Protein AF-A0A6N7ZL92-F1 (afdb_monomer_lite)

Radius of gyration: 13.52 Å; chains: 1; bounding box: 35×27×37 Å

Sequence (107 aa):
MGLTEEHFTAYQDARSLIVELVRTAPPGRALLDYGRVRLALDDLHGGTGFPPAQPVTMTDRRALVDAAVQATRALATFDVDPLALELCVADLQEAWAQEREQLEGAR

pLDDT: mean 91.77, std 9.42, range [49.78, 98.44]

Organism: NCBI:txid2672572

Foldseek 3Di:
DDQDPVLLVLLLQLLLLLVVLLVPQDPDDLNVLSVVLSQLSCVQVPVDDHDDRDDDPDDDNVVSLVSSLVSLCVSVVDPTDNVSSVVSSVSSVVSVVVSVVVVVVVD

Secondary structure (DSSP, 8-state):
-PPPHHHHHHHHHHHHHHHHHHHHSPTTHHHHHHHHHHHHHHHHTTSSSPPPPPP-----HHHHHHHHHHHHHHGGGSSS-HHHHHHHHHHHHHHHHHHHHHHHHT-

Structure (mmCIF, N/CA/C/O backbone):
data_AF-A0A6N7ZL92-F1
#
_entry.id   AF-A0A6N7ZL92-F1
#
loop_
_atom_site.group_PDB
_atom_site.id
_atom_site.type_symbol
_atom_site.label_atom_id
_atom_site.label_alt_id
_atom_site.label_comp_id
_atom_site.label_asym_id
_atom_site.label_entity_id
_atom_site.label_seq_id
_atom_site.pdbx_PDB_ins_code
_atom_site.Cartn_x
_atom_site.Cartn_y
_atom_site.Cartn_z
_atom_site.occupancy
_atom_site.B_iso_or_equiv
_atom_site.auth_seq_id
_atom_site.auth_comp_id
_atom_site.auth_asym_id
_atom_site.auth_atom_id
_atom_site.pdbx_PDB_model_num
ATOM 1 N N . MET A 1 1 ? 17.502 -0.373 -12.519 1.00 49.78 1 MET A N 1
ATOM 2 C CA . MET A 1 1 ? 16.744 0.010 -13.728 1.00 49.78 1 MET A CA 1
ATOM 3 C C . MET A 1 1 ? 15.911 1.218 -13.322 1.00 49.78 1 MET A C 1
ATOM 5 O O . MET A 1 1 ? 15.333 1.157 -12.247 1.00 49.78 1 MET A O 1
ATOM 9 N N . GLY A 1 2 ? 15.983 2.346 -14.031 1.00 63.00 2 GLY A N 1
ATOM 10 C CA . GLY A 1 2 ? 15.219 3.543 -13.647 1.00 63.00 2 GLY A CA 1
ATOM 11 C C . GLY A 1 2 ? 13.749 3.380 -14.027 1.00 63.00 2 GLY A C 1
ATOM 12 O O . GLY A 1 2 ? 13.477 2.875 -15.113 1.00 63.00 2 GLY A O 1
ATOM 13 N N . LEU A 1 3 ? 12.829 3.779 -13.146 1.00 71.19 3 LEU A N 1
ATOM 14 C CA . LEU A 1 3 ? 11.393 3.813 -13.442 1.00 71.19 3 LEU A CA 1
ATOM 15 C C . LEU A 1 3 ? 11.142 4.799 -14.595 1.00 71.19 3 LEU A C 1
ATOM 17 O O . LEU A 1 3 ? 11.762 5.866 -14.636 1.00 71.19 3 LEU A O 1
ATOM 21 N N . THR A 1 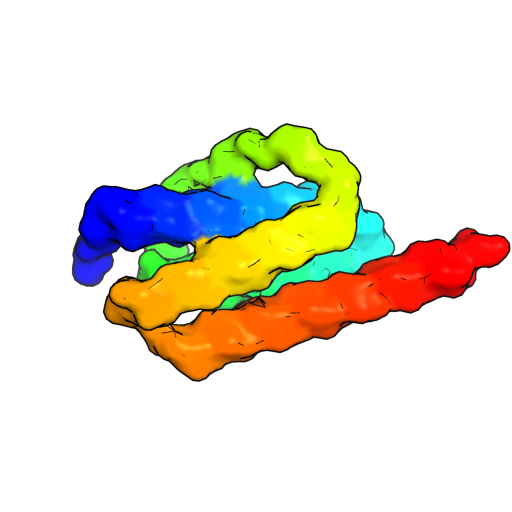4 ? 10.242 4.464 -15.523 1.00 87.19 4 THR A N 1
ATOM 22 C CA . THR A 1 4 ? 9.693 5.473 -16.445 1.00 87.19 4 THR A CA 1
ATOM 23 C C . THR A 1 4 ? 8.926 6.526 -15.642 1.00 87.19 4 THR A C 1
ATOM 25 O O . THR A 1 4 ? 8.556 6.277 -14.497 1.00 87.19 4 THR A O 1
ATOM 28 N N . GLU A 1 5 ? 8.668 7.704 -16.213 1.00 88.00 5 GLU A N 1
ATOM 29 C CA . GLU A 1 5 ? 7.895 8.750 -15.523 1.00 88.00 5 GLU A CA 1
ATOM 30 C C . GLU A 1 5 ? 6.501 8.246 -15.110 1.00 88.00 5 GLU A C 1
ATOM 32 O O . GLU A 1 5 ? 6.092 8.422 -13.967 1.00 88.00 5 GLU A O 1
ATOM 37 N N . GLU A 1 6 ? 5.823 7.508 -15.992 1.00 90.94 6 GLU A N 1
ATOM 38 C CA . GLU A 1 6 ? 4.518 6.899 -15.707 1.00 90.94 6 GLU A CA 1
ATOM 39 C C . GLU A 1 6 ? 4.586 5.845 -14.590 1.00 90.94 6 GLU A C 1
ATOM 41 O O . GLU A 1 6 ? 3.748 5.853 -13.687 1.00 90.94 6 GLU A O 1
ATOM 46 N N . HIS A 1 7 ? 5.602 4.969 -14.602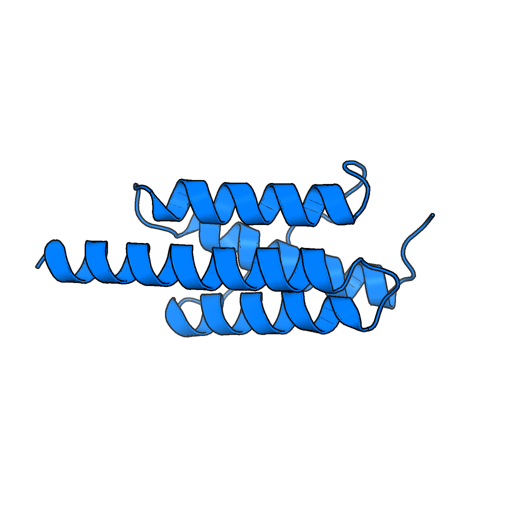 1.00 91.00 7 HIS A N 1
ATOM 47 C CA . HIS A 1 7 ? 5.811 3.984 -13.532 1.00 91.00 7 HIS A CA 1
ATOM 48 C C . HIS A 1 7 ? 6.120 4.687 -12.210 1.00 91.00 7 HIS A C 1
ATOM 50 O O . HIS A 1 7 ? 5.566 4.339 -11.171 1.00 91.00 7 HIS A O 1
ATOM 56 N N . PHE A 1 8 ? 6.958 5.721 -12.245 1.00 90.75 8 PHE A N 1
ATOM 57 C CA . PHE A 1 8 ? 7.304 6.517 -11.076 1.00 90.75 8 PHE A CA 1
ATOM 58 C C . PHE A 1 8 ? 6.068 7.164 -10.445 1.00 90.75 8 PHE A C 1
ATOM 60 O O . PHE A 1 8 ? 5.894 7.070 -9.229 1.00 90.75 8 PHE A O 1
ATOM 67 N N . THR A 1 9 ? 5.193 7.770 -11.252 1.00 92.31 9 THR A N 1
ATOM 68 C CA . THR A 1 9 ? 3.939 8.368 -10.779 1.00 92.31 9 THR A CA 1
ATOM 69 C C . THR A 1 9 ? 2.993 7.313 -10.214 1.00 92.31 9 THR A C 1
ATOM 71 O O . THR A 1 9 ? 2.540 7.462 -9.083 1.00 92.31 9 THR A O 1
ATOM 74 N N . ALA A 1 10 ? 2.760 6.209 -10.929 1.00 94.31 10 ALA A N 1
ATOM 75 C CA . ALA A 1 10 ? 1.888 5.139 -10.443 1.00 94.31 10 ALA A CA 1
ATOM 76 C C . ALA A 1 10 ? 2.390 4.545 -9.115 1.00 94.31 10 ALA A C 1
ATOM 78 O O . ALA A 1 10 ? 1.611 4.293 -8.191 1.00 94.31 10 ALA A O 1
ATOM 79 N N . TYR A 1 11 ? 3.708 4.361 -8.993 1.00 94.31 11 TYR A N 1
ATOM 80 C CA . TYR A 1 11 ? 4.341 3.907 -7.760 1.00 94.31 11 TYR A CA 1
ATOM 81 C C . TYR A 1 11 ? 4.176 4.931 -6.634 1.00 94.31 11 TYR A C 1
ATOM 83 O O . TYR A 1 11 ? 3.803 4.566 -5.518 1.00 94.31 11 TYR A O 1
ATOM 91 N N . GLN A 1 12 ? 4.415 6.214 -6.916 1.00 94.69 12 GLN A N 1
ATOM 92 C CA . GLN A 1 12 ? 4.227 7.292 -5.950 1.00 94.69 12 GLN A CA 1
ATOM 93 C C . GLN A 1 12 ? 2.782 7.354 -5.445 1.00 94.69 12 GLN A C 1
ATOM 95 O O . GLN A 1 12 ? 2.584 7.524 -4.241 1.00 94.69 12 GLN A O 1
ATOM 100 N N . ASP A 1 13 ? 1.792 7.174 -6.316 1.00 95.56 13 ASP A N 1
ATOM 101 C CA . ASP A 1 13 ? 0.374 7.176 -5.951 1.00 95.56 13 ASP A CA 1
ATOM 102 C C . ASP A 1 13 ? 0.036 6.009 -5.015 1.00 95.56 13 ASP A C 1
ATOM 104 O O . ASP A 1 13 ? -0.466 6.227 -3.907 1.00 95.56 13 ASP A O 1
ATOM 108 N N . ALA A 1 14 ? 0.398 4.778 -5.396 1.00 96.88 14 ALA A N 1
ATOM 109 C CA . ALA A 1 14 ? 0.195 3.593 -4.560 1.00 96.88 14 ALA A CA 1
ATOM 110 C C . ALA A 1 14 ? 0.881 3.744 -3.192 1.00 96.88 14 ALA A C 1
ATOM 112 O O . ALA A 1 14 ? 0.278 3.520 -2.139 1.00 96.88 14 ALA A O 1
ATOM 113 N N . ARG A 1 15 ? 2.134 4.203 -3.195 1.00 96.00 15 ARG A N 1
ATOM 114 C CA . ARG A 1 15 ? 2.919 4.429 -1.982 1.00 96.00 15 ARG A CA 1
ATOM 115 C C . ARG A 1 15 ? 2.305 5.495 -1.081 1.00 96.00 15 ARG A C 1
ATOM 117 O O . ARG A 1 15 ? 2.307 5.327 0.136 1.00 96.00 15 ARG A O 1
ATOM 124 N N . SER A 1 16 ? 1.781 6.578 -1.651 1.00 97.19 16 SER A N 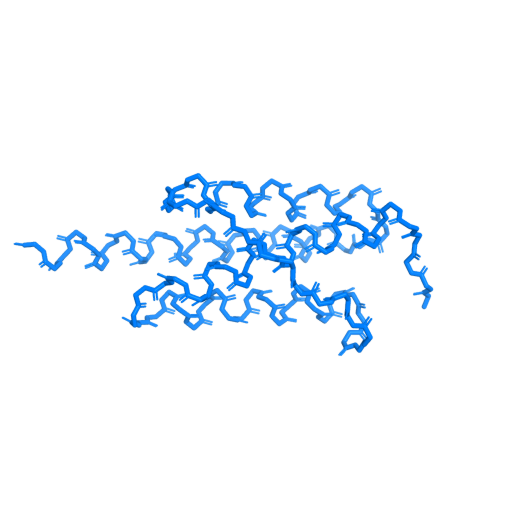1
ATOM 125 C CA . SER A 1 16 ? 1.152 7.665 -0.891 1.00 97.19 16 SER A CA 1
ATOM 126 C C . SER A 1 16 ? -0.102 7.185 -0.168 1.00 97.19 16 SER A C 1
ATOM 128 O O . SER A 1 16 ? -0.272 7.470 1.017 1.00 97.19 16 SER A O 1
ATOM 130 N N . LEU A 1 17 ? -0.926 6.379 -0.841 1.00 98.38 17 LEU A N 1
ATOM 131 C CA . LEU A 1 17 ? -2.116 5.763 -0.252 1.00 98.38 17 LEU A CA 1
ATOM 132 C C . LEU A 1 17 ? -1.750 4.810 0.894 1.00 98.38 17 LEU A C 1
ATOM 134 O O . LEU A 1 17 ? -2.350 4.876 1.963 1.00 98.38 17 LEU A O 1
ATOM 138 N N . ILE A 1 18 ? -0.722 3.974 0.723 1.00 97.25 18 ILE A N 1
ATOM 139 C CA . ILE A 1 18 ? -0.276 3.046 1.775 1.00 97.25 18 ILE A CA 1
ATOM 140 C C . ILE A 1 18 ? 0.367 3.794 2.954 1.00 97.25 18 ILE A C 1
ATOM 142 O O . ILE A 1 18 ? 0.141 3.443 4.112 1.00 97.25 18 ILE A O 1
ATOM 146 N N . VAL A 1 19 ? 1.138 4.854 2.703 1.00 96.44 19 VAL A N 1
ATOM 147 C CA . VAL A 1 19 ? 1.667 5.718 3.772 1.00 96.44 19 VAL A CA 1
ATOM 148 C C . VAL A 1 19 ? 0.533 6.372 4.552 1.00 96.44 19 VAL A C 1
ATOM 150 O O . VAL A 1 19 ? 0.583 6.405 5.781 1.00 96.44 19 VAL A O 1
ATOM 153 N N . GLU A 1 20 ? -0.501 6.845 3.865 1.00 97.38 20 GLU A N 1
ATOM 154 C CA . GLU A 1 20 ? -1.692 7.389 4.507 1.00 97.38 20 GLU A CA 1
ATOM 155 C C . GLU A 1 20 ? -2.433 6.320 5.327 1.00 97.38 20 GLU A C 1
ATOM 157 O O . GLU A 1 20 ? -2.861 6.602 6.452 1.00 97.38 20 GLU A O 1
ATOM 162 N N . LEU A 1 21 ? -2.506 5.076 4.828 1.00 96.88 21 LEU A N 1
ATOM 163 C CA . LEU A 1 21 ? -3.059 3.942 5.570 1.00 96.88 21 LEU A CA 1
ATOM 164 C C . LEU A 1 21 ? -2.321 3.722 6.889 1.00 96.88 21 LEU A C 1
ATOM 166 O O . LEU A 1 21 ? -2.976 3.636 7.925 1.00 96.88 21 LEU A O 1
ATOM 170 N N . VAL A 1 22 ? -0.986 3.705 6.864 1.00 96.81 22 VAL A N 1
ATOM 171 C CA . VAL A 1 22 ? -0.134 3.600 8.061 1.00 96.81 22 VAL A CA 1
ATOM 172 C C . VAL A 1 22 ? -0.339 4.799 8.987 1.00 96.81 22 VAL A C 1
ATOM 174 O O . VAL A 1 22 ? -0.470 4.633 10.195 1.00 96.81 22 VAL A O 1
ATOM 177 N N . ARG A 1 23 ? -0.382 6.018 8.442 1.00 95.31 23 ARG A N 1
ATOM 178 C CA . ARG A 1 23 ? -0.482 7.255 9.228 1.00 95.31 23 ARG A CA 1
ATOM 179 C C . ARG A 1 23 ? -1.781 7.342 10.027 1.00 95.31 23 ARG A C 1
ATOM 181 O O . ARG A 1 23 ? -1.785 7.916 11.113 1.00 95.31 23 ARG A O 1
ATOM 188 N N . THR A 1 24 ? -2.874 6.836 9.466 1.00 94.62 24 THR A N 1
ATOM 189 C CA . THR A 1 24 ? -4.223 6.992 10.029 1.00 94.62 24 THR A CA 1
ATOM 190 C C . THR A 1 24 ? -4.810 5.703 10.601 1.00 94.62 24 THR A C 1
ATOM 192 O O . THR A 1 24 ? -5.888 5.754 11.191 1.00 94.62 24 THR A O 1
ATOM 195 N N . ALA A 1 25 ? -4.115 4.565 10.481 1.00 94.50 25 ALA A N 1
ATOM 196 C CA . ALA A 1 25 ? -4.535 3.321 11.118 1.00 94.50 25 ALA A CA 1
ATOM 197 C C . ALA A 1 25 ? -4.584 3.475 12.650 1.00 94.50 25 ALA A C 1
ATOM 199 O O . ALA A 1 25 ? -3.682 4.084 13.239 1.00 94.50 25 ALA A O 1
ATOM 200 N N . PRO A 1 26 ? -5.590 2.890 13.325 1.00 91.94 26 PRO A N 1
ATOM 201 C CA . PRO A 1 26 ? -5.579 2.807 14.776 1.00 91.94 26 PRO A CA 1
ATOM 202 C C . PRO A 1 26 ? -4.372 1.978 15.256 1.00 91.94 26 PRO A C 1
ATOM 204 O O . PRO A 1 26 ? -3.924 1.066 14.551 1.00 91.94 26 PRO A O 1
ATOM 207 N N . PRO A 1 27 ? -3.841 2.241 16.466 1.00 92.31 27 PRO A N 1
ATOM 208 C CA . PRO A 1 27 ? -2.802 1.402 17.049 1.00 92.31 27 PRO A CA 1
ATOM 209 C C . PRO A 1 27 ? -3.270 -0.052 17.134 1.00 92.31 27 PRO A C 1
ATOM 211 O O . PRO A 1 27 ? -4.364 -0.328 17.628 1.00 92.31 27 PRO A O 1
ATOM 214 N N . GLY A 1 28 ? -2.444 -0.984 16.665 1.00 91.19 28 GLY A N 1
ATOM 215 C CA . GLY A 1 28 ? -2.809 -2.394 16.634 1.00 91.19 28 GLY A CA 1
ATOM 216 C C . GLY A 1 28 ? -2.051 -3.180 15.578 1.00 91.19 28 GLY A C 1
ATOM 217 O O . GLY A 1 28 ? -1.043 -2.724 15.031 1.00 91.19 28 GLY A O 1
ATOM 218 N N . ARG A 1 29 ? -2.547 -4.386 15.300 1.00 92.44 29 ARG A N 1
ATOM 219 C CA . ARG A 1 29 ? -1.929 -5.299 14.338 1.00 92.44 29 ARG A CA 1
ATOM 220 C C . ARG A 1 29 ? -2.008 -4.767 12.904 1.00 92.44 29 ARG A C 1
ATOM 222 O O . ARG A 1 29 ? -0.989 -4.770 12.221 1.00 92.44 29 ARG A O 1
ATOM 229 N N . ALA A 1 30 ? -3.155 -4.210 12.515 1.00 92.88 30 ALA A N 1
ATOM 230 C CA . ALA A 1 30 ? -3.367 -3.642 11.186 1.00 92.88 30 ALA A CA 1
ATOM 231 C C . ALA A 1 30 ? -2.335 -2.556 10.830 1.00 92.88 30 ALA A C 1
ATOM 233 O O . ALA A 1 30 ? -1.794 -2.559 9.729 1.00 92.88 30 ALA A O 1
ATOM 234 N N . LEU A 1 31 ? -1.976 -1.677 11.778 1.00 96.50 31 LEU A N 1
ATOM 235 C CA . LEU A 1 31 ? -0.926 -0.666 11.586 1.00 96.50 31 LEU A CA 1
ATOM 236 C C . LEU A 1 31 ? 0.418 -1.291 11.172 1.00 96.50 31 LEU A C 1
ATOM 238 O O . LEU A 1 31 ? 1.092 -0.785 10.273 1.00 96.50 31 LEU A O 1
ATOM 242 N N . LEU A 1 32 ? 0.810 -2.386 11.829 1.00 96.50 32 LEU A N 1
ATOM 243 C CA . LEU A 1 32 ? 2.051 -3.095 11.514 1.00 96.50 32 LEU A CA 1
ATOM 244 C C . LEU A 1 32 ? 1.976 -3.756 10.139 1.00 96.50 32 LEU A C 1
ATOM 246 O O . LEU A 1 32 ? 2.961 -3.731 9.404 1.00 96.50 32 LEU A O 1
ATOM 250 N N . ASP A 1 33 ? 0.820 -4.313 9.788 1.00 97.19 33 ASP A N 1
ATOM 251 C CA . ASP A 1 33 ? 0.636 -5.012 8.521 1.00 97.19 33 ASP A CA 1
ATOM 252 C C . ASP A 1 33 ? 0.587 -4.029 7.334 1.00 97.19 33 ASP A C 1
ATOM 254 O O . ASP A 1 33 ? 1.318 -4.237 6.367 1.00 97.19 33 ASP A O 1
ATOM 258 N N . TYR A 1 34 ? -0.065 -2.862 7.444 1.00 97.94 34 TYR A N 1
ATOM 259 C CA . TYR A 1 34 ? 0.096 -1.787 6.445 1.00 97.94 34 TYR A CA 1
ATOM 260 C C . TYR A 1 34 ? 1.554 -1.322 6.321 1.00 97.94 34 TYR A C 1
ATOM 262 O O . TYR A 1 34 ? 2.044 -1.048 5.223 1.00 97.94 34 TYR A O 1
ATOM 270 N N . GLY A 1 35 ? 2.274 -1.247 7.446 1.00 96.94 35 GLY A N 1
ATOM 271 C CA . GLY A 1 35 ? 3.694 -0.905 7.457 1.00 96.94 35 GLY A CA 1
ATOM 272 C C . GLY A 1 35 ? 4.552 -1.924 6.705 1.00 96.94 35 GLY A C 1
ATOM 273 O O . GLY A 1 35 ? 5.474 -1.531 5.991 1.00 96.94 35 GLY A O 1
ATOM 274 N N . ARG A 1 36 ? 4.230 -3.217 6.823 1.00 97.19 36 ARG A N 1
ATOM 275 C CA . ARG A 1 36 ? 4.888 -4.304 6.083 1.00 97.19 36 ARG A CA 1
ATOM 276 C C . ARG A 1 36 ? 4.590 -4.239 4.596 1.00 97.19 36 ARG A C 1
ATOM 278 O O . ARG A 1 36 ? 5.537 -4.311 3.822 1.00 97.19 36 ARG A O 1
ATOM 285 N N . VAL A 1 37 ? 3.334 -4.020 4.204 1.00 97.44 37 VAL A N 1
ATOM 286 C CA . VAL A 1 37 ? 2.978 -3.830 2.789 1.00 97.44 37 VAL A CA 1
ATOM 287 C C . VAL A 1 37 ? 3.779 -2.679 2.190 1.00 97.44 37 VAL A C 1
ATOM 289 O O . VAL A 1 37 ? 4.336 -2.819 1.105 1.00 97.44 37 VAL A O 1
ATOM 292 N N . ARG A 1 38 ? 3.891 -1.550 2.904 1.00 95.81 38 ARG A N 1
ATOM 293 C CA . ARG A 1 38 ? 4.693 -0.411 2.439 1.00 95.81 38 ARG A CA 1
ATOM 294 C C . ARG A 1 38 ? 6.136 -0.818 2.146 1.00 95.81 38 ARG A C 1
ATOM 296 O O . ARG A 1 38 ? 6.676 -0.419 1.124 1.00 95.81 38 ARG A O 1
ATOM 303 N N . LEU A 1 39 ? 6.754 -1.579 3.049 1.00 94.69 39 LEU A N 1
ATOM 304 C CA . LEU A 1 39 ? 8.132 -2.045 2.890 1.00 94.69 39 LEU A CA 1
ATOM 305 C C . LEU A 1 39 ? 8.266 -3.050 1.744 1.00 94.69 39 LEU A C 1
ATOM 307 O O . LEU A 1 39 ? 9.178 -2.915 0.943 1.00 94.69 39 LEU A O 1
ATOM 311 N N . ALA A 1 40 ? 7.338 -3.998 1.621 1.00 95.12 40 ALA A N 1
ATOM 312 C CA . ALA A 1 40 ? 7.332 -4.958 0.522 1.00 95.12 40 ALA A CA 1
ATOM 313 C C . ALA A 1 40 ? 7.197 -4.253 -0.837 1.00 95.12 40 ALA A C 1
ATOM 315 O O . ALA A 1 40 ? 7.914 -4.573 -1.783 1.00 95.12 40 ALA A O 1
ATOM 316 N N . LEU A 1 41 ? 6.327 -3.242 -0.926 1.00 94.62 41 LEU A N 1
ATOM 317 C CA . LEU A 1 41 ? 6.170 -2.448 -2.138 1.00 94.62 41 LEU A CA 1
ATOM 318 C C . LEU A 1 41 ? 7.427 -1.619 -2.457 1.00 94.62 41 LEU A C 1
ATOM 320 O O . LEU A 1 41 ? 7.834 -1.559 -3.617 1.00 94.62 41 LEU A O 1
ATOM 324 N N . ASP A 1 42 ? 8.040 -1.016 -1.436 1.00 93.25 42 ASP A N 1
ATOM 325 C CA . ASP A 1 42 ? 9.319 -0.301 -1.525 1.00 93.25 42 ASP A CA 1
ATOM 326 C C . ASP A 1 42 ? 10.443 -1.250 -2.031 1.00 93.25 42 ASP A C 1
ATOM 328 O O . ASP A 1 42 ? 11.210 -0.898 -2.933 1.00 93.25 42 ASP A O 1
ATOM 332 N N . ASP A 1 43 ? 10.514 -2.483 -1.521 1.00 92.75 43 ASP A N 1
ATOM 333 C CA . ASP A 1 43 ? 11.504 -3.493 -1.924 1.00 92.75 43 ASP A CA 1
ATOM 334 C C . ASP A 1 43 ? 11.322 -3.941 -3.382 1.00 92.75 43 ASP A C 1
ATOM 336 O O . ASP A 1 43 ? 12.305 -4.032 -4.124 1.00 92.75 43 ASP A O 1
ATOM 340 N N . LEU A 1 44 ? 10.075 -4.124 -3.835 1.00 92.25 44 LEU A N 1
ATOM 341 C CA . LEU A 1 44 ? 9.761 -4.424 -5.241 1.00 92.25 44 LEU A CA 1
ATOM 342 C C . LEU A 1 44 ? 10.245 -3.337 -6.209 1.00 92.25 44 LEU A C 1
ATOM 344 O O . LEU A 1 44 ? 10.511 -3.623 -7.374 1.00 92.25 44 LEU A O 1
ATOM 348 N N . HIS A 1 45 ? 10.399 -2.105 -5.725 1.00 89.94 45 HIS A N 1
ATOM 349 C CA . HIS A 1 45 ? 10.850 -0.958 -6.513 1.00 89.94 45 HIS A CA 1
ATOM 350 C C . HIS A 1 45 ? 12.313 -0.579 -6.229 1.00 89.94 45 HIS A C 1
ATOM 352 O O . HIS A 1 45 ? 12.753 0.522 -6.560 1.00 89.94 45 HIS A O 1
ATOM 358 N N . GLY A 1 46 ? 13.101 -1.502 -5.663 1.00 82.75 46 GLY A N 1
ATOM 359 C CA . GLY A 1 46 ? 14.557 -1.380 -5.567 1.00 82.75 46 GLY A CA 1
ATOM 360 C C . GLY A 1 46 ? 15.088 -0.740 -4.284 1.00 82.75 46 GLY A C 1
ATOM 361 O O . GLY A 1 46 ? 16.260 -0.355 -4.249 1.00 82.75 46 GLY A O 1
ATOM 362 N N . GLY A 1 47 ? 14.276 -0.624 -3.227 1.00 69.44 47 GLY A N 1
ATOM 363 C CA . GLY A 1 47 ? 14.755 -0.383 -1.858 1.00 69.44 47 GLY A CA 1
ATOM 364 C C . GLY A 1 47 ? 15.327 1.018 -1.556 1.00 69.44 47 GLY A C 1
ATOM 365 O O . GLY A 1 47 ? 15.485 1.375 -0.389 1.00 69.44 47 GLY A O 1
ATOM 366 N N . THR A 1 48 ? 15.646 1.838 -2.567 1.00 64.75 48 THR A N 1
ATOM 367 C CA . THR A 1 48 ? 16.301 3.150 -2.407 1.00 64.75 48 THR A CA 1
ATOM 368 C C . THR A 1 48 ? 15.808 4.178 -3.432 1.00 64.75 48 THR A C 1
ATOM 370 O O . THR A 1 48 ? 15.420 3.831 -4.541 1.00 64.75 48 THR A O 1
ATOM 373 N N . GLY A 1 49 ? 15.837 5.469 -3.070 1.00 65.12 49 GLY A N 1
ATOM 374 C CA . GLY A 1 49 ? 15.502 6.566 -3.993 1.00 65.12 49 GLY A CA 1
ATOM 375 C C . GLY A 1 49 ? 14.005 6.772 -4.243 1.00 65.12 49 GLY A C 1
ATOM 376 O O . GLY A 1 49 ? 13.622 7.247 -5.309 1.00 65.12 49 GLY A O 1
ATOM 377 N N . PHE A 1 50 ? 13.153 6.417 -3.278 1.00 70.81 50 PHE A N 1
ATOM 378 C CA . PHE A 1 50 ? 11.705 6.501 -3.445 1.00 70.81 50 PHE A CA 1
ATOM 379 C C . PHE A 1 50 ? 11.211 7.939 -3.630 1.00 70.81 50 PHE A C 1
ATOM 381 O O . PHE A 1 50 ? 11.653 8.824 -2.886 1.00 70.81 50 PHE A O 1
ATOM 388 N N . PRO A 1 51 ? 10.216 8.178 -4.504 1.00 75.19 51 PRO A N 1
ATOM 389 C CA . PRO A 1 51 ? 9.398 9.368 -4.404 1.00 75.19 51 PRO A CA 1
ATOM 390 C C . PRO A 1 51 ? 8.907 9.561 -2.964 1.00 75.19 51 PRO A C 1
ATOM 392 O O . PRO A 1 51 ? 8.415 8.608 -2.334 1.00 75.19 51 PRO A O 1
ATOM 395 N N . PRO A 1 52 ? 8.999 10.788 -2.424 1.00 82.81 52 PRO A N 1
ATOM 396 C CA . PRO A 1 52 ? 8.308 11.100 -1.189 1.00 82.81 52 PRO A CA 1
ATOM 397 C C . PRO A 1 52 ? 6.814 10.833 -1.391 1.00 82.81 52 PRO A C 1
ATOM 399 O O . PRO A 1 52 ? 6.258 11.135 -2.452 1.00 82.81 52 PRO A O 1
ATOM 402 N N . ALA A 1 53 ? 6.179 10.246 -0.376 1.00 87.75 53 ALA A N 1
ATOM 403 C CA . ALA A 1 53 ? 4.730 10.130 -0.362 1.00 87.75 53 ALA A CA 1
ATOM 404 C C . ALA A 1 53 ? 4.120 11.533 -0.436 1.00 87.75 53 ALA A C 1
ATOM 406 O O . ALA A 1 53 ? 4.592 12.455 0.237 1.00 87.75 53 ALA A O 1
ATOM 407 N N . GLN A 1 54 ? 3.098 11.686 -1.266 1.00 92.44 54 GLN A N 1
ATOM 408 C CA . GLN A 1 54 ? 2.336 12.917 -1.372 1.00 92.44 54 GLN A CA 1
ATOM 409 C C . GLN A 1 54 ? 1.215 12.935 -0.327 1.00 92.44 54 GLN A C 1
ATOM 411 O O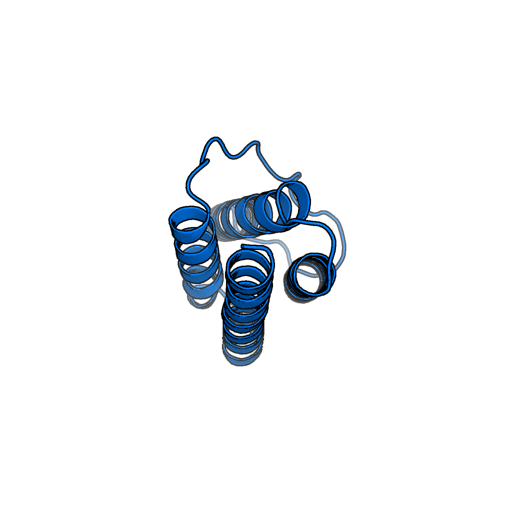 . GLN A 1 54 ? 0.733 11.876 0.083 1.00 92.44 54 GLN A O 1
ATOM 416 N N . PRO A 1 55 ? 0.784 14.125 0.120 1.00 92.19 55 PRO A N 1
ATOM 417 C CA . PRO A 1 55 ? -0.382 14.246 0.981 1.00 92.19 55 PRO A CA 1
ATOM 418 C C . PRO A 1 55 ? -1.630 13.652 0.318 1.00 92.19 55 PRO A C 1
ATOM 420 O O . PRO A 1 55 ? -1.962 13.994 -0.816 1.00 92.19 55 PRO A O 1
ATOM 423 N N . VAL A 1 56 ? -2.352 12.812 1.056 1.00 95.12 56 VAL A N 1
ATOM 424 C CA . VAL A 1 56 ? -3.638 12.244 0.639 1.00 95.12 56 VAL A CA 1
ATOM 425 C C . VAL A 1 56 ? -4.743 12.904 1.463 1.00 95.12 56 VAL A C 1
ATOM 427 O O . VAL A 1 56 ? -4.675 12.947 2.687 1.00 95.12 56 VAL A O 1
ATOM 430 N N . THR A 1 57 ? -5.765 13.451 0.802 1.00 91.94 57 THR A N 1
ATOM 431 C CA . THR A 1 57 ? -6.895 14.149 1.454 1.00 91.94 57 THR A CA 1
ATOM 432 C C . THR A 1 57 ? -8.094 13.240 1.735 1.00 91.94 57 THR A C 1
ATOM 434 O O . THR A 1 57 ? -9.130 13.700 2.216 1.00 91.94 57 THR A O 1
ATOM 437 N N . MET A 1 58 ? -7.973 11.950 1.429 1.00 92.94 58 MET A N 1
ATOM 438 C CA . MET A 1 58 ? -9.037 10.968 1.587 1.00 92.94 58 MET A CA 1
ATOM 439 C C . MET A 1 58 ? -9.234 10.610 3.061 1.00 92.94 58 MET A C 1
ATOM 441 O O . MET A 1 58 ? -8.315 10.138 3.721 1.00 92.94 58 MET A O 1
ATOM 445 N N . THR A 1 59 ? -10.442 10.837 3.574 1.00 89.06 59 THR A N 1
ATOM 446 C CA . THR A 1 59 ? -10.792 10.601 4.985 1.00 89.06 59 THR A CA 1
ATOM 447 C C . THR A 1 59 ? -11.617 9.336 5.198 1.00 89.06 59 THR A C 1
ATOM 449 O O . THR A 1 59 ? -11.615 8.787 6.299 1.00 89.06 59 THR A O 1
ATOM 452 N N . ASP A 1 60 ? -12.326 8.864 4.168 1.00 94.50 60 ASP A N 1
ATOM 453 C CA . ASP A 1 60 ? -13.064 7.604 4.233 1.00 94.50 60 ASP A CA 1
ATOM 454 C C . ASP A 1 60 ? -12.086 6.426 4.206 1.00 94.50 60 ASP A C 1
ATOM 456 O O . ASP A 1 60 ? -11.330 6.232 3.251 1.00 94.50 60 ASP A O 1
ATOM 460 N N . ARG A 1 61 ? -12.102 5.641 5.285 1.00 93.56 61 ARG A N 1
ATOM 461 C CA . ARG A 1 61 ? -11.124 4.578 5.511 1.00 93.56 61 ARG A CA 1
ATOM 462 C C . ARG A 1 61 ? -11.255 3.432 4.513 1.00 93.56 61 ARG A C 1
ATOM 464 O O . ARG A 1 61 ? -10.249 2.917 4.037 1.00 93.56 61 ARG A O 1
ATOM 471 N N . ARG A 1 62 ? -12.488 3.061 4.167 1.00 95.44 62 ARG A N 1
ATOM 472 C CA . ARG A 1 62 ? -12.751 2.000 3.196 1.00 95.44 62 ARG A CA 1
ATOM 473 C C . ARG A 1 62 ? -12.317 2.440 1.803 1.00 95.44 62 ARG A C 1
ATOM 475 O O . ARG A 1 62 ? -11.628 1.687 1.127 1.00 95.44 62 ARG A O 1
ATOM 482 N N . ALA A 1 63 ? -12.673 3.660 1.408 1.00 97.00 63 ALA A N 1
ATOM 483 C CA . ALA A 1 63 ? -12.270 4.231 0.131 1.00 97.00 63 ALA A CA 1
ATOM 484 C C . ALA A 1 63 ? -10.743 4.321 0.012 1.00 97.00 63 ALA A C 1
ATOM 486 O O . ALA A 1 63 ? -10.206 4.049 -1.057 1.00 97.00 63 ALA A O 1
ATOM 487 N N . LEU A 1 64 ? -10.043 4.642 1.105 1.00 97.50 64 LEU A N 1
ATOM 488 C CA . LEU A 1 64 ? -8.582 4.688 1.131 1.00 97.50 64 LEU A CA 1
ATOM 489 C C . LEU A 1 64 ? -7.954 3.304 0.907 1.00 97.50 64 LEU A C 1
ATOM 491 O O . LEU A 1 64 ? -7.015 3.189 0.121 1.00 97.50 64 LEU A O 1
ATOM 495 N N . VAL A 1 65 ? -8.484 2.255 1.548 1.00 97.56 65 VAL A N 1
ATOM 496 C CA . VAL A 1 65 ? -8.041 0.868 1.309 1.00 97.56 65 VAL A CA 1
ATOM 497 C C . VAL A 1 65 ? -8.336 0.443 -0.128 1.00 97.56 65 VAL A C 1
ATOM 499 O O . VAL A 1 65 ? -7.447 -0.073 -0.804 1.00 97.56 65 VAL A O 1
ATOM 502 N N . ASP A 1 66 ? -9.552 0.691 -0.620 1.00 98.06 66 ASP A N 1
ATOM 503 C CA . ASP A 1 66 ? -9.950 0.337 -1.986 1.00 98.06 66 ASP A CA 1
ATOM 504 C C . ASP A 1 66 ? -9.053 1.047 -3.015 1.00 98.06 66 ASP A C 1
ATOM 506 O O . ASP A 1 66 ? -8.572 0.421 -3.960 1.00 98.06 66 ASP A O 1
ATOM 510 N N . ALA A 1 67 ? -8.757 2.332 -2.803 1.00 98.44 67 ALA A N 1
ATOM 511 C CA . ALA A 1 67 ? -7.841 3.097 -3.640 1.00 98.44 67 ALA A CA 1
ATOM 512 C C . ALA A 1 67 ? -6.418 2.526 -3.603 1.00 98.44 67 ALA A C 1
ATOM 514 O O . ALA A 1 67 ? -5.810 2.364 -4.661 1.00 98.44 67 ALA A O 1
ATOM 515 N N . ALA A 1 68 ? -5.895 2.183 -2.419 1.00 98.38 68 ALA A N 1
ATOM 516 C CA . ALA A 1 68 ? -4.575 1.568 -2.284 1.00 98.38 68 ALA A CA 1
ATOM 517 C C . ALA A 1 68 ? -4.496 0.241 -3.052 1.00 98.38 68 ALA A C 1
ATOM 519 O O . ALA A 1 68 ? -3.564 0.037 -3.822 1.00 98.38 68 ALA A O 1
ATOM 520 N N . VAL A 1 69 ? -5.512 -0.619 -2.923 1.00 98.44 69 VAL A N 1
ATOM 521 C CA . VAL A 1 69 ? -5.598 -1.894 -3.652 1.00 98.44 69 VAL A CA 1
ATOM 522 C C . VAL A 1 69 ? -5.584 -1.677 -5.165 1.00 98.44 69 VAL A C 1
ATOM 524 O O . VAL A 1 69 ? -4.828 -2.342 -5.873 1.00 98.44 69 VAL A O 1
ATOM 527 N N . GLN A 1 70 ? -6.397 -0.751 -5.680 1.00 98.12 70 GLN A N 1
ATOM 528 C CA . GLN A 1 70 ? -6.437 -0.479 -7.120 1.00 98.12 70 GLN A CA 1
ATOM 529 C C . GLN A 1 70 ? -5.114 0.100 -7.627 1.00 98.12 70 GLN A C 1
ATOM 531 O O . GLN A 1 70 ? -4.623 -0.326 -8.671 1.00 98.12 70 GLN A O 1
ATOM 536 N N . ALA A 1 71 ? -4.510 1.021 -6.875 1.00 97.94 71 ALA A N 1
ATOM 537 C CA . ALA A 1 71 ? -3.223 1.605 -7.229 1.00 97.94 71 ALA A CA 1
ATOM 538 C C . ALA A 1 71 ? -2.103 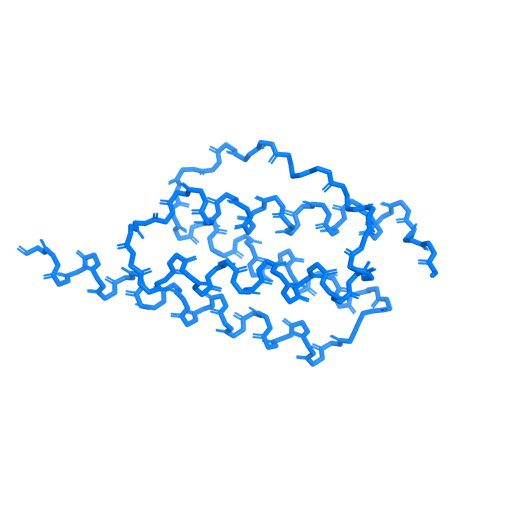0.552 -7.233 1.00 97.94 71 ALA A C 1
ATOM 540 O O . ALA A 1 71 ? -1.319 0.503 -8.176 1.00 97.94 71 ALA A O 1
ATOM 541 N N . THR A 1 72 ? -2.059 -0.348 -6.243 1.00 97.94 72 THR A N 1
ATOM 542 C CA . THR A 1 72 ? -1.092 -1.457 -6.220 1.00 97.94 72 THR A CA 1
ATOM 543 C C . THR A 1 72 ? -1.294 -2.410 -7.397 1.00 97.94 72 THR A C 1
ATOM 545 O O . THR A 1 72 ? -0.317 -2.806 -8.025 1.00 97.94 72 THR A O 1
ATOM 548 N N . ARG A 1 73 ? -2.540 -2.735 -7.766 1.00 97.50 73 ARG A N 1
ATOM 549 C CA . ARG A 1 73 ? -2.825 -3.565 -8.951 1.00 97.50 73 ARG A CA 1
ATOM 550 C C . ARG A 1 73 ? -2.431 -2.903 -10.261 1.00 97.50 73 ARG A C 1
ATOM 552 O O . ARG A 1 73 ? -1.946 -3.582 -11.161 1.00 97.50 73 ARG A O 1
ATOM 559 N N . ALA A 1 74 ? -2.608 -1.589 -10.373 1.00 96.12 74 ALA A N 1
ATOM 560 C CA . ALA A 1 74 ? -2.215 -0.847 -11.566 1.00 96.12 74 ALA A CA 1
ATOM 561 C C . ALA A 1 74 ? -0.707 -0.966 -11.849 1.00 96.12 74 ALA A C 1
ATOM 563 O O . ALA A 1 74 ? -0.297 -0.904 -13.009 1.00 96.12 74 ALA A O 1
ATOM 564 N N . LEU A 1 75 ? 0.113 -1.230 -10.823 1.00 95.44 75 LEU A N 1
ATOM 565 C CA . LEU A 1 75 ? 1.550 -1.444 -10.995 1.00 95.44 75 LEU A CA 1
ATOM 566 C C . LEU A 1 75 ? 1.892 -2.698 -11.806 1.00 95.44 75 LEU A C 1
ATOM 568 O O . LEU A 1 75 ? 2.968 -2.750 -12.392 1.00 95.44 75 LEU A O 1
ATOM 572 N N . ALA A 1 76 ? 0.976 -3.666 -11.915 1.00 94.38 76 ALA A N 1
ATOM 573 C CA . ALA A 1 76 ? 1.170 -4.868 -12.729 1.00 94.38 76 ALA A CA 1
ATOM 574 C C . ALA A 1 76 ? 1.207 -4.577 -14.241 1.00 94.38 76 ALA A C 1
ATOM 576 O O . ALA A 1 76 ? 1.515 -5.460 -15.036 1.00 94.38 76 ALA A O 1
ATOM 577 N N . THR A 1 77 ? 0.874 -3.348 -14.653 1.00 93.44 77 THR A N 1
ATOM 578 C CA . THR A 1 77 ? 1.048 -2.887 -16.040 1.00 93.44 77 THR A CA 1
ATOM 579 C C . THR A 1 77 ? 2.502 -2.535 -16.377 1.00 93.44 77 THR A C 1
ATOM 581 O O . THR A 1 77 ? 2.832 -2.387 -17.554 1.00 93.44 77 THR A O 1
ATOM 584 N N . PHE A 1 78 ? 3.370 -2.438 -15.366 1.00 90.88 78 PHE A N 1
ATOM 585 C CA . PHE A 1 78 ? 4.810 -2.219 -15.502 1.00 90.88 78 PHE A CA 1
ATOM 586 C C . PHE A 1 78 ? 5.590 -3.518 -15.237 1.00 90.88 78 PHE A C 1
ATOM 588 O O . PHE A 1 78 ? 5.015 -4.537 -14.862 1.00 90.88 78 PHE A O 1
ATOM 595 N N . ASP A 1 79 ? 6.912 -3.485 -15.422 1.00 88.88 79 ASP A N 1
ATOM 596 C CA . ASP A 1 79 ? 7.815 -4.632 -15.215 1.00 88.88 79 ASP A CA 1
ATOM 597 C C . ASP A 1 79 ? 8.084 -4.893 -13.717 1.00 88.88 79 ASP A C 1
ATOM 599 O O . ASP A 1 79 ? 9.208 -4.804 -13.225 1.00 88.88 79 ASP A O 1
ATOM 603 N N . VAL A 1 80 ? 7.013 -5.141 -12.965 1.00 91.12 80 VAL A N 1
ATOM 604 C CA . VAL A 1 80 ? 7.018 -5.500 -11.542 1.00 91.12 80 VAL A CA 1
ATOM 605 C C . VAL A 1 80 ? 6.398 -6.886 -11.411 1.00 91.12 80 VAL A C 1
ATOM 607 O O . VAL A 1 80 ? 5.422 -7.182 -12.096 1.00 91.12 80 VAL A O 1
ATOM 610 N N . ASP A 1 81 ? 6.940 -7.735 -10.532 1.00 94.44 81 ASP A N 1
ATOM 611 C CA . ASP A 1 81 ? 6.433 -9.097 -10.319 1.00 94.44 81 ASP A CA 1
ATOM 612 C C . ASP A 1 81 ? 4.925 -9.089 -9.971 1.00 94.44 81 ASP A C 1
ATOM 614 O O . ASP A 1 81 ? 4.548 -8.646 -8.876 1.00 94.44 81 ASP A O 1
ATOM 618 N N . PRO A 1 82 ? 4.048 -9.600 -10.863 1.00 94.50 82 PRO A N 1
ATOM 619 C CA . PRO A 1 82 ? 2.606 -9.559 -10.649 1.00 94.50 82 PRO A CA 1
ATOM 620 C C . PRO A 1 82 ? 2.147 -10.402 -9.456 1.00 94.50 82 PRO A C 1
ATOM 622 O O . PRO A 1 82 ? 1.178 -10.039 -8.789 1.00 94.50 82 PRO A O 1
ATOM 625 N N . LEU A 1 83 ? 2.830 -11.516 -9.163 1.00 96.75 83 LEU A N 1
ATOM 626 C CA . LEU A 1 83 ? 2.489 -12.349 -8.011 1.00 96.75 83 LEU A CA 1
ATOM 627 C C . LEU A 1 83 ? 2.817 -11.609 -6.716 1.00 96.75 83 LEU A C 1
ATOM 629 O O . LEU A 1 83 ? 2.007 -11.602 -5.791 1.00 96.75 83 LEU A O 1
ATOM 633 N N . ALA A 1 84 ? 3.976 -10.955 -6.660 1.00 97.19 84 ALA A N 1
ATOM 634 C CA . ALA A 1 84 ? 4.360 -10.174 -5.493 1.00 97.19 84 ALA A CA 1
ATOM 635 C C . ALA A 1 84 ? 3.414 -8.983 -5.253 1.00 97.19 84 ALA A C 1
ATOM 637 O O . ALA A 1 84 ? 3.076 -8.690 -4.107 1.00 97.19 84 ALA A O 1
ATOM 638 N N . LEU A 1 85 ? 2.921 -8.339 -6.317 1.00 97.44 85 LEU A N 1
ATOM 639 C CA . LEU A 1 85 ? 1.903 -7.291 -6.205 1.00 97.44 85 LEU A CA 1
ATOM 640 C C . LEU A 1 85 ? 0.567 -7.820 -5.670 1.00 97.44 85 LEU A C 1
ATOM 642 O O . LEU A 1 85 ? -0.019 -7.187 -4.793 1.00 97.44 85 LEU A O 1
ATOM 646 N N . GLU A 1 86 ? 0.087 -8.975 -6.138 1.00 98.12 86 GLU A N 1
ATOM 647 C CA . GLU A 1 86 ? -1.146 -9.563 -5.594 1.00 98.12 86 GLU A CA 1
ATOM 648 C C . GLU A 1 86 ? -0.979 -10.037 -4.142 1.00 98.12 86 GLU A C 1
ATOM 650 O O . GLU A 1 86 ? -1.934 -9.953 -3.373 1.00 98.12 86 GLU A O 1
ATOM 655 N N . LEU A 1 87 ? 0.221 -10.455 -3.721 1.00 98.12 87 LEU A N 1
ATOM 656 C CA . LEU A 1 87 ? 0.508 -10.710 -2.304 1.00 98.12 87 LEU A CA 1
ATOM 657 C C . LEU A 1 87 ? 0.407 -9.424 -1.473 1.00 98.12 87 LEU A C 1
ATOM 659 O O . LEU A 1 87 ? -0.272 -9.421 -0.450 1.00 98.12 87 LEU A O 1
ATOM 663 N N . CYS A 1 88 ? 0.975 -8.309 -1.946 1.00 98.00 88 CYS A N 1
ATOM 664 C CA . CYS A 1 88 ? 0.788 -7.004 -1.303 1.00 98.00 88 CYS A CA 1
ATOM 665 C C . CYS A 1 88 ? -0.697 -6.615 -1.214 1.00 98.00 88 CYS A C 1
ATOM 667 O O . CYS A 1 88 ? -1.134 -6.064 -0.207 1.00 98.00 88 CYS A O 1
ATOM 669 N N . VAL A 1 89 ? -1.490 -6.904 -2.251 1.00 98.44 89 VAL A N 1
ATOM 670 C CA . VAL A 1 89 ? -2.937 -6.644 -2.246 1.00 98.44 89 VAL A CA 1
ATOM 671 C C . VAL A 1 89 ? -3.663 -7.524 -1.232 1.00 98.44 89 VAL A C 1
ATOM 673 O O . VAL A 1 89 ? -4.505 -7.016 -0.491 1.00 98.44 89 VAL A O 1
ATOM 676 N N . ALA A 1 90 ? -3.343 -8.815 -1.170 1.00 98.31 90 ALA A N 1
ATOM 677 C CA . ALA A 1 90 ? -3.918 -9.724 -0.185 1.00 98.31 90 ALA A CA 1
ATOM 678 C C . ALA A 1 90 ? -3.600 -9.256 1.243 1.00 98.31 90 ALA A C 1
ATOM 680 O O . ALA A 1 90 ? -4.499 -9.184 2.079 1.00 98.31 90 ALA A O 1
ATOM 681 N N . ASP A 1 91 ? -2.359 -8.834 1.490 1.00 98.00 91 ASP A N 1
ATOM 682 C CA . ASP A 1 91 ? -1.927 -8.295 2.779 1.00 98.00 91 ASP A CA 1
ATOM 683 C C . ASP A 1 91 ? -2.651 -6.982 3.138 1.00 98.00 91 ASP A C 1
ATOM 685 O O . ASP A 1 91 ? -3.019 -6.783 4.296 1.00 98.00 91 ASP A O 1
ATOM 689 N N . LEU A 1 92 ? -2.928 -6.097 2.166 1.00 98.19 92 LEU A N 1
ATOM 690 C CA . LEU A 1 92 ? -3.760 -4.900 2.386 1.00 98.19 92 LEU A CA 1
ATOM 691 C C . LEU A 1 92 ? -5.186 -5.261 2.801 1.00 98.19 92 LEU A C 1
ATOM 693 O O . LEU A 1 92 ? -5.752 -4.641 3.703 1.00 98.19 92 LEU A O 1
ATOM 697 N N . GLN A 1 93 ? -5.779 -6.240 2.123 1.00 98.06 93 GLN A N 1
ATOM 698 C CA . GLN A 1 93 ? -7.147 -6.677 2.387 1.00 98.06 93 GLN A CA 1
ATOM 699 C C . GLN A 1 93 ? -7.261 -7.366 3.751 1.00 98.06 93 GLN A C 1
ATOM 701 O O . GLN A 1 93 ? -8.228 -7.124 4.474 1.00 98.06 93 GLN A O 1
ATOM 706 N N . GLU A 1 94 ? -6.260 -8.160 4.124 1.00 97.75 94 GLU A N 1
ATOM 707 C CA . GLU A 1 94 ? -6.158 -8.801 5.434 1.00 97.75 94 GLU A CA 1
ATOM 708 C C . GLU A 1 94 ? -5.953 -7.767 6.552 1.00 97.75 94 GLU A C 1
ATOM 710 O O . GLU A 1 94 ? -6.680 -7.778 7.546 1.00 97.75 94 GLU A O 1
ATOM 715 N N . ALA A 1 95 ? -5.039 -6.807 6.371 1.00 97.56 95 ALA A N 1
ATOM 716 C CA . ALA A 1 95 ? -4.839 -5.716 7.328 1.00 97.56 95 ALA A CA 1
ATOM 717 C C . ALA A 1 95 ? -6.135 -4.917 7.552 1.00 97.56 95 ALA A C 1
ATOM 719 O O . ALA A 1 95 ? -6.465 -4.558 8.684 1.00 97.56 95 ALA A O 1
ATOM 720 N N . TRP A 1 96 ? -6.907 -4.689 6.487 1.00 97.62 96 TRP A N 1
ATOM 721 C CA . TRP A 1 96 ? -8.207 -4.036 6.586 1.00 97.62 96 TRP A CA 1
ATOM 722 C C . TRP A 1 96 ? -9.256 -4.886 7.307 1.00 97.62 96 TRP A C 1
ATOM 724 O O . TRP A 1 96 ? -10.002 -4.355 8.132 1.00 97.62 96 TRP A O 1
ATOM 734 N N . ALA A 1 97 ? -9.318 -6.193 7.042 1.00 96.75 97 ALA A N 1
ATOM 735 C CA . ALA A 1 97 ? -10.218 -7.098 7.757 1.00 96.75 97 ALA A CA 1
ATOM 736 C C . ALA A 1 97 ? -9.95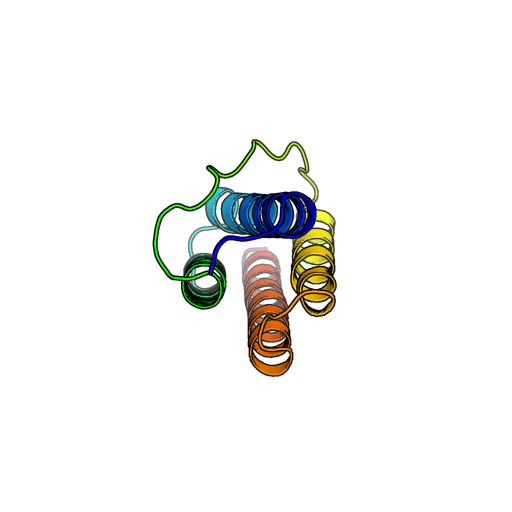6 -7.053 9.272 1.00 96.75 97 ALA A C 1
ATOM 738 O O . ALA A 1 97 ? -10.887 -6.848 10.052 1.00 96.75 97 ALA A O 1
ATOM 739 N N . GLN A 1 98 ? -8.686 -7.106 9.675 1.00 95.25 98 GLN A N 1
ATOM 740 C CA . GLN A 1 98 ? -8.274 -7.001 11.077 1.00 95.25 98 GLN A CA 1
ATOM 741 C C . GLN A 1 98 ? -8.604 -5.636 11.694 1.00 95.25 98 GLN A C 1
ATOM 743 O O . GLN A 1 98 ? -9.065 -5.560 12.834 1.00 95.25 98 GLN A O 1
ATOM 748 N N . GLU A 1 99 ? -8.384 -4.542 10.957 1.00 95.38 99 GLU A N 1
ATOM 749 C CA . GLU A 1 99 ? -8.749 -3.198 11.416 1.00 95.38 99 GLU A CA 1
ATOM 750 C C . GLU A 1 99 ? -10.256 -3.101 11.684 1.00 95.38 99 GLU A C 1
ATOM 752 O O . GLU A 1 99 ? -10.676 -2.576 12.716 1.00 95.38 99 GLU A O 1
ATOM 757 N N . ARG A 1 100 ? -11.081 -3.644 10.782 1.00 95.19 100 ARG A N 1
ATOM 758 C CA . ARG A 1 100 ? -12.538 -3.659 10.941 1.00 95.19 100 ARG A CA 1
ATOM 759 C C . ARG A 1 100 ? -12.981 -4.454 12.160 1.00 95.19 100 ARG A C 1
ATOM 761 O O . ARG A 1 100 ? -13.793 -3.948 12.929 1.00 95.19 100 ARG A O 1
ATOM 768 N N . GLU A 1 101 ? -12.436 -5.650 12.356 1.00 93.75 101 GLU A N 1
ATOM 769 C CA . GLU A 1 101 ? -12.729 -6.470 13.535 1.00 93.75 101 GLU A CA 1
ATOM 770 C C . GLU A 1 101 ? -12.371 -5.737 14.833 1.00 93.75 101 GLU A C 1
ATOM 772 O O . GLU A 1 101 ? -13.152 -5.737 15.784 1.00 93.75 101 GLU A O 1
ATOM 777 N N . GLN A 1 102 ? -11.232 -5.038 14.863 1.00 89.75 102 GLN A N 1
ATOM 778 C CA . GLN A 1 102 ? -10.828 -4.221 16.007 1.00 89.75 102 GLN A CA 1
ATOM 779 C C . GLN A 1 102 ? -11.813 -3.070 16.275 1.00 89.75 102 GLN A C 1
ATOM 781 O O . GLN A 1 102 ? -12.152 -2.805 17.428 1.00 89.75 102 GLN A O 1
ATOM 786 N N . LEU A 1 103 ? -12.269 -2.375 15.230 1.00 87.31 103 LEU A N 1
ATOM 787 C CA . LEU A 1 103 ? -13.221 -1.266 15.351 1.00 87.31 103 LEU A CA 1
ATOM 788 C C . LEU A 1 103 ? -14.617 -1.735 15.786 1.00 87.31 103 LEU A C 1
ATOM 790 O O . LEU A 1 103 ? -15.304 -1.023 16.519 1.00 87.31 103 LEU A O 1
ATOM 794 N N . GLU A 1 104 ? -15.037 -2.916 15.335 1.00 88.81 104 GLU A N 1
ATOM 795 C CA . GLU A 1 104 ? -16.315 -3.533 15.694 1.00 88.81 104 GLU A CA 1
ATOM 796 C C . GLU A 1 104 ? -16.279 -4.112 17.120 1.00 88.81 104 GLU A C 1
ATOM 798 O O . GLU A 1 104 ? -17.240 -3.936 17.862 1.00 88.81 104 GLU A O 1
ATOM 803 N N . GLY A 1 105 ? -15.161 -4.717 17.540 1.00 80.62 105 GLY A N 1
ATOM 804 C CA . GLY A 1 105 ? -14.968 -5.254 18.893 1.00 80.62 105 GLY A CA 1
ATOM 805 C C . GLY A 1 105 ? -14.695 -4.205 19.981 1.00 80.62 105 GLY A C 1
ATOM 806 O O . GLY A 1 105 ? -14.720 -4.534 21.164 1.00 80.62 105 GLY A O 1
ATOM 807 N N . ALA A 1 106 ? -14.428 -2.952 19.603 1.00 69.50 106 ALA A N 1
ATOM 808 C CA . ALA A 1 106 ? -14.250 -1.827 20.525 1.00 69.50 106 ALA A CA 1
ATOM 809 C C . ALA A 1 106 ? -15.561 -1.079 20.862 1.00 69.50 106 ALA A C 1
ATOM 811 O O . ALA A 1 106 ? -15.515 -0.095 21.606 1.00 69.50 106 ALA A O 1
ATOM 812 N N . ARG A 1 107 ? -16.702 -1.504 20.299 1.00 55.94 107 ARG A N 1
ATOM 813 C CA . ARG A 1 107 ? -18.048 -0.972 20.582 1.00 55.94 107 ARG A CA 1
ATOM 814 C C . ARG A 1 107 ? -18.775 -1.799 21.634 1.00 55.94 107 ARG A C 1
ATOM 816 O O . ARG A 1 107 ? -19.546 -1.173 22.394 1.00 55.94 107 ARG A O 1
#